Protein AF-A0A2N9MCG5-F1 (afdb_monomer)

Radius of gyration: 21.01 Å; Cα contacts (8 Å, |Δi|>4): 24; chains: 1; bounding box: 59×37×31 Å

Mean predicted aligned error: 11.19 Å

pLDDT: mean 84.65, std 13.49, range [58.88, 97.69]

Structure (mmCIF, N/CA/C/O backbone):
data_AF-A0A2N9MCG5-F1
#
_entry.id   AF-A0A2N9MCG5-F1
#
loop_
_atom_site.group_PDB
_atom_site.id
_atom_site.type_symbol
_atom_site.label_atom_id
_atom_site.label_alt_id
_atom_site.label_comp_id
_atom_site.label_asym_id
_atom_site.label_entity_id
_atom_site.label_seq_id
_atom_site.pdbx_PDB_ins_code
_atom_site.Cartn_x
_atom_site.Cartn_y
_atom_site.Cartn_z
_atom_site.occupancy
_atom_site.B_iso_or_equiv
_atom_site.auth_seq_id
_atom_site.auth_comp_id
_atom_site.auth_asym_id
_atom_site.auth_atom_id
_atom_site.pdbx_PDB_model_num
ATOM 1 N N . MET A 1 1 ? 45.599 -20.676 12.410 1.00 63.38 1 MET A N 1
ATOM 2 C CA . MET A 1 1 ? 44.264 -21.283 12.170 1.00 63.38 1 MET A CA 1
ATOM 3 C C . MET A 1 1 ? 43.093 -20.451 12.718 1.00 63.38 1 MET A C 1
ATOM 5 O O . MET A 1 1 ? 42.070 -20.403 12.054 1.00 63.38 1 MET A O 1
ATOM 9 N N . ARG A 1 2 ? 43.229 -19.728 13.846 1.00 66.69 2 ARG A N 1
ATOM 10 C CA . ARG A 1 2 ? 42.153 -18.880 14.420 1.00 66.69 2 ARG A CA 1
ATOM 11 C C . ARG A 1 2 ? 41.732 -17.674 13.557 1.00 66.69 2 ARG A C 1
ATOM 13 O O . ARG A 1 2 ? 40.558 -17.334 13.520 1.00 66.69 2 ARG A O 1
ATOM 20 N N . GLY A 1 3 ? 42.663 -17.069 12.812 1.00 70.75 3 GLY A N 1
ATOM 21 C CA . GLY A 1 3 ? 42.357 -15.943 11.911 1.00 70.75 3 GLY A CA 1
ATOM 22 C C . GLY A 1 3 ? 41.460 -16.318 10.724 1.00 70.75 3 GLY A C 1
ATOM 23 O O . GLY A 1 3 ? 40.628 -15.521 10.309 1.00 70.75 3 GLY A O 1
ATOM 24 N N . LEU A 1 4 ? 41.562 -17.561 10.237 1.00 73.88 4 LEU A N 1
ATOM 25 C CA . LEU A 1 4 ? 40.695 -18.067 9.171 1.00 73.88 4 LEU A CA 1
ATOM 26 C C . LEU A 1 4 ? 39.258 -18.281 9.674 1.00 73.88 4 LEU A C 1
ATOM 28 O O . LEU A 1 4 ? 38.310 -17.983 8.960 1.00 73.88 4 LEU A O 1
ATOM 32 N N . GLN A 1 5 ? 39.090 -18.727 10.924 1.00 68.75 5 GLN A N 1
ATOM 33 C CA . GLN A 1 5 ? 37.768 -18.892 11.541 1.00 68.75 5 GLN A CA 1
ATOM 34 C C . GLN A 1 5 ? 37.059 -17.548 11.758 1.00 68.75 5 GLN A C 1
ATOM 36 O O . GLN A 1 5 ? 35.857 -17.459 11.533 1.00 68.75 5 GLN A O 1
ATOM 41 N N . LEU A 1 6 ? 37.793 -16.496 12.138 1.00 77.31 6 LEU A N 1
ATOM 42 C CA . LEU A 1 6 ? 37.230 -15.149 12.298 1.00 77.31 6 LEU A CA 1
ATOM 43 C C . LEU A 1 6 ? 36.829 -14.523 10.954 1.00 77.31 6 LEU A C 1
ATOM 45 O O . LEU A 1 6 ? 35.778 -13.894 10.869 1.00 77.31 6 LEU A O 1
ATOM 49 N N . LEU A 1 7 ? 37.612 -14.753 9.895 1.00 79.31 7 LEU A N 1
ATOM 50 C CA . LEU A 1 7 ? 37.246 -14.344 8.535 1.00 79.31 7 LEU A CA 1
ATOM 51 C C . LEU A 1 7 ? 35.988 -15.064 8.034 1.00 79.31 7 LEU A C 1
ATOM 53 O O . LEU A 1 7 ? 35.109 -14.428 7.457 1.00 79.31 7 LEU A O 1
ATOM 57 N N . LEU A 1 8 ? 35.871 -16.369 8.294 1.00 79.00 8 LEU A N 1
ATOM 58 C CA . LEU A 1 8 ? 34.690 -17.147 7.916 1.00 79.00 8 LEU A CA 1
ATOM 59 C C . LEU A 1 8 ? 33.441 -16.713 8.697 1.00 79.00 8 LEU A C 1
ATOM 61 O O . LEU A 1 8 ? 32.388 -16.542 8.089 1.00 79.00 8 LEU A O 1
ATOM 65 N N . LEU A 1 9 ? 33.546 -16.457 10.008 1.00 78.44 9 LEU A N 1
ATOM 66 C CA . LEU A 1 9 ? 32.424 -15.917 10.789 1.00 78.44 9 LEU A CA 1
ATOM 67 C C . LEU A 1 9 ? 32.002 -14.521 10.310 1.00 78.44 9 LEU A C 1
ATOM 69 O O . LEU A 1 9 ? 30.807 -14.252 10.195 1.00 78.44 9 LEU A O 1
ATOM 73 N N . GLY A 1 10 ? 32.965 -13.648 10.002 1.00 77.12 10 GLY A N 1
ATOM 74 C CA . GLY A 1 10 ? 32.683 -12.318 9.462 1.00 77.12 10 GLY A CA 1
ATOM 75 C C . GLY A 1 10 ? 31.959 -12.377 8.116 1.00 77.12 10 GLY A C 1
ATOM 76 O O . GLY A 1 10 ? 30.970 -11.676 7.917 1.00 77.12 10 GLY A O 1
ATOM 77 N N . ALA A 1 11 ? 32.388 -13.269 7.220 1.00 72.19 11 ALA A N 1
ATOM 78 C CA . ALA A 1 11 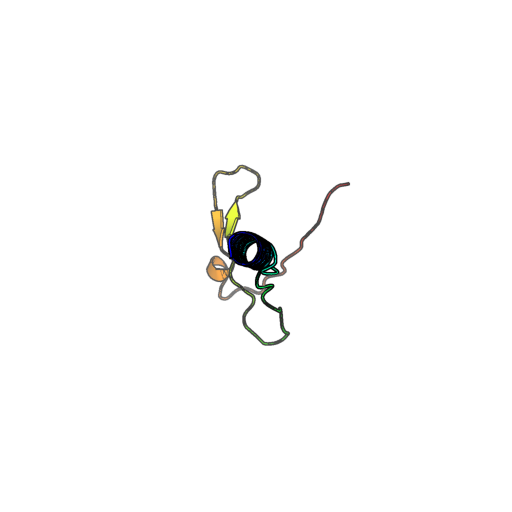? 31.735 -13.474 5.930 1.00 72.19 11 ALA A CA 1
ATOM 79 C C . ALA A 1 11 ? 30.295 -14.006 6.076 1.00 72.19 11 ALA A C 1
ATOM 81 O O . ALA A 1 11 ? 29.397 -13.532 5.384 1.00 72.19 11 ALA A O 1
ATOM 82 N N . VAL A 1 12 ? 30.045 -14.933 7.009 1.00 72.94 12 VAL A N 1
ATOM 83 C CA . VAL A 1 12 ? 28.696 -15.471 7.273 1.00 72.94 12 VAL A CA 1
ATOM 84 C C . VAL A 1 12 ? 27.749 -14.392 7.819 1.00 72.94 12 VAL A C 1
ATOM 86 O O . VAL A 1 12 ? 26.603 -14.308 7.378 1.00 72.94 12 VAL A O 1
ATOM 89 N N . LEU A 1 13 ? 28.223 -13.519 8.715 1.00 66.06 13 LEU A N 1
ATOM 90 C CA . LEU A 1 13 ? 27.425 -12.407 9.256 1.00 66.06 13 LEU A CA 1
ATOM 91 C C . LEU A 1 13 ? 27.061 -11.355 8.195 1.00 66.06 13 LEU A C 1
ATOM 93 O O . LEU A 1 13 ? 25.975 -10.773 8.252 1.00 66.06 13 LEU A O 1
ATOM 97 N N . ILE A 1 14 ? 27.936 -11.133 7.210 1.00 66.94 14 ILE A N 1
ATOM 98 C CA . ILE A 1 14 ? 27.658 -10.246 6.071 1.00 66.94 14 ILE A CA 1
ATOM 99 C C . ILE A 1 14 ? 26.587 -10.861 5.162 1.00 66.94 14 ILE A C 1
ATOM 101 O O . ILE A 1 14 ? 25.637 -10.177 4.793 1.00 66.94 14 ILE A O 1
ATOM 105 N N . VAL A 1 15 ? 26.674 -12.159 4.853 1.00 62.34 15 VAL A N 1
ATOM 106 C CA . VAL A 1 15 ? 25.684 -12.842 3.997 1.00 62.34 15 VAL A CA 1
ATOM 107 C C . VAL A 1 15 ? 24.276 -12.822 4.613 1.00 62.34 15 VAL A C 1
ATOM 109 O O . VAL A 1 15 ? 23.301 -12.657 3.882 1.00 62.34 15 VAL A O 1
ATOM 112 N N . MET A 1 16 ? 24.147 -12.905 5.944 1.00 61.06 16 MET A N 1
ATOM 113 C CA . MET A 1 16 ? 22.842 -12.819 6.623 1.00 61.06 16 MET A CA 1
ATOM 114 C C . MET A 1 16 ? 22.199 -11.422 6.577 1.00 61.06 16 MET A C 1
ATOM 116 O O . MET A 1 16 ? 20.977 -11.327 6.608 1.00 61.06 16 MET A O 1
ATOM 120 N N . ASN A 1 17 ? 22.984 -10.342 6.484 1.00 60.12 17 ASN A N 1
ATOM 121 C CA . ASN A 1 17 ? 22.462 -8.966 6.431 1.00 60.12 17 ASN A CA 1
ATOM 122 C C . ASN A 1 17 ? 22.251 -8.439 5.000 1.00 60.12 17 ASN A C 1
ATOM 124 O O . ASN A 1 17 ? 21.642 -7.389 4.817 1.00 60.12 17 ASN A O 1
ATOM 128 N N . VAL A 1 18 ? 22.748 -9.149 3.981 1.00 60.12 18 VAL A N 1
ATOM 129 C CA . VAL A 1 18 ? 22.705 -8.735 2.566 1.00 60.12 18 VAL A CA 1
ATOM 130 C C . VAL A 1 18 ? 21.845 -9.703 1.753 1.00 60.12 18 VAL A C 1
ATOM 132 O O . VAL A 1 18 ? 22.171 -10.076 0.630 1.00 60.12 18 VAL A O 1
ATOM 135 N N . THR A 1 19 ? 20.711 -10.133 2.303 1.00 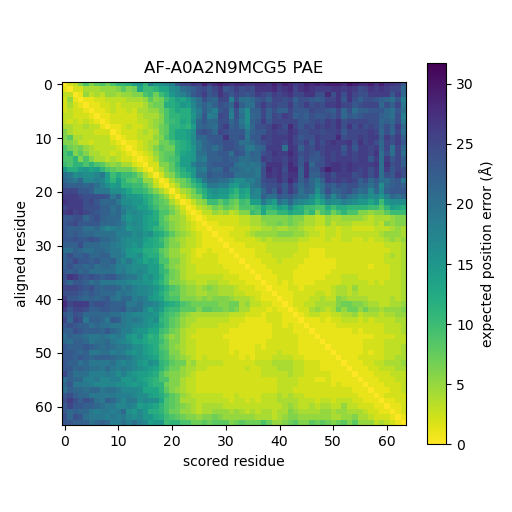58.88 19 THR A N 1
ATOM 136 C CA . THR A 1 19 ? 19.619 -10.592 1.441 1.00 58.88 19 THR A CA 1
ATOM 137 C C . THR A 1 19 ? 18.780 -9.360 1.122 1.00 58.88 19 THR A C 1
ATOM 139 O O . THR A 1 19 ? 18.026 -8.918 1.989 1.00 58.88 19 THR A O 1
ATOM 142 N N . PRO A 1 20 ? 18.914 -8.739 -0.069 1.00 61.47 20 PRO A N 1
ATOM 143 C CA . PRO A 1 20 ? 17.935 -7.745 -0.480 1.00 61.47 20 PRO A CA 1
ATOM 144 C C . PRO A 1 20 ? 16.565 -8.412 -0.369 1.00 61.47 20 PRO A C 1
ATOM 146 O O . PRO A 1 20 ? 16.372 -9.512 -0.894 1.00 61.47 20 PRO A O 1
ATOM 149 N N . GLY A 1 21 ? 15.651 -7.792 0.385 1.00 60.88 21 GLY A N 1
ATOM 150 C CA . GLY A 1 21 ? 14.292 -8.299 0.533 1.00 60.88 21 GLY A CA 1
ATOM 151 C C . GLY A 1 21 ? 13.752 -8.642 -0.850 1.00 60.88 21 GLY A C 1
ATOM 152 O O . GLY A 1 21 ? 13.951 -7.870 -1.789 1.00 60.88 21 GLY A O 1
ATOM 153 N N . ASN A 1 22 ? 13.168 -9.832 -0.994 1.00 63.22 22 ASN A N 1
ATOM 154 C CA . ASN A 1 22 ? 12.694 -10.344 -2.274 1.00 63.22 22 ASN A CA 1
ATOM 155 C C . ASN A 1 22 ? 11.561 -9.436 -2.778 1.00 63.22 22 ASN A C 1
ATOM 157 O O . ASN A 1 22 ? 10.391 -9.645 -2.465 1.00 63.22 22 ASN A O 1
ATOM 161 N N . ALA A 1 23 ? 11.929 -8.359 -3.472 1.00 67.06 23 ALA A N 1
ATOM 162 C CA . ALA A 1 23 ? 11.000 -7.382 -3.996 1.00 67.06 23 ALA A CA 1
ATOM 163 C C . ALA A 1 23 ? 10.239 -8.056 -5.133 1.00 67.06 23 ALA A C 1
ATOM 165 O O . ALA A 1 23 ? 10.754 -8.217 -6.244 1.00 67.06 23 ALA A O 1
ATOM 166 N N . GLN A 1 24 ? 9.018 -8.494 -4.834 1.00 73.69 24 GLN A N 1
ATOM 167 C CA . GLN A 1 24 ? 8.146 -9.083 -5.831 1.00 73.69 24 GLN A CA 1
ATOM 168 C C . GLN A 1 24 ? 7.873 -8.039 -6.917 1.00 73.69 24 GLN A C 1
ATOM 170 O O . GLN A 1 24 ? 7.304 -6.977 -6.662 1.00 73.69 24 GLN A O 1
ATOM 175 N N . LYS A 1 25 ? 8.314 -8.335 -8.142 1.00 81.62 25 LYS A N 1
ATOM 176 C CA . LYS A 1 25 ? 8.097 -7.457 -9.292 1.00 81.62 25 LYS A CA 1
ATOM 177 C C . LYS A 1 25 ? 6.613 -7.459 -9.650 1.00 81.62 25 LYS A C 1
ATOM 179 O O . LYS A 1 25 ? 6.031 -8.519 -9.855 1.00 81.62 25 LYS A O 1
ATOM 184 N N . VAL A 1 26 ? 6.021 -6.273 -9.755 1.00 90.06 26 VAL A N 1
ATOM 185 C CA . VAL A 1 26 ? 4.660 -6.094 -10.278 1.00 90.06 26 VAL A CA 1
ATOM 186 C C . VAL A 1 26 ? 4.732 -6.014 -11.798 1.00 90.06 26 VAL A C 1
ATOM 188 O O . VAL A 1 26 ? 5.537 -5.255 -12.342 1.00 90.06 26 VAL A O 1
ATOM 191 N N . LYS A 1 27 ? 3.893 -6.786 -12.491 1.00 92.44 27 LYS A N 1
ATOM 192 C CA . LYS A 1 27 ? 3.859 -6.838 -13.953 1.00 92.44 27 LYS A CA 1
ATOM 193 C C . LYS A 1 27 ? 2.430 -6.735 -14.477 1.00 92.44 27 LYS A C 1
ATOM 195 O O . LYS A 1 27 ? 1.509 -7.344 -13.943 1.00 92.44 27 LYS A O 1
ATOM 200 N N . VAL A 1 28 ? 2.255 -5.955 -15.542 1.00 94.12 28 VAL A N 1
ATOM 201 C CA . VAL A 1 28 ? 0.953 -5.764 -16.196 1.00 94.12 28 VAL A CA 1
ATOM 202 C C . VAL A 1 28 ? 0.434 -7.098 -16.736 1.00 94.12 28 VAL A C 1
ATOM 204 O O . VAL A 1 28 ? 1.174 -7.844 -17.374 1.00 94.12 28 VAL A O 1
ATOM 207 N N . GLY A 1 29 ? -0.847 -7.377 -16.483 1.00 93.81 29 GLY A N 1
ATOM 208 C CA . GLY A 1 29 ? -1.524 -8.609 -16.895 1.00 93.81 29 GLY A CA 1
ATOM 209 C C . GLY A 1 29 ? -1.339 -9.787 -15.934 1.00 93.81 29 GLY A C 1
ATOM 210 O O . GLY A 1 29 ? -2.101 -10.746 -16.015 1.00 93.81 29 GLY A O 1
ATOM 211 N N . GLU A 1 30 ? -0.385 -9.713 -15.002 1.00 94.62 30 GLU A N 1
ATOM 212 C CA . GLU A 1 30 ? -0.254 -10.689 -13.919 1.00 94.62 30 GLU A CA 1
ATOM 213 C C . GLU A 1 30 ? -1.140 -10.294 -12.725 1.00 94.62 30 GLU A C 1
ATOM 215 O O . GLU A 1 30 ? -1.435 -9.107 -12.537 1.00 94.62 30 GLU A O 1
ATOM 220 N N . PRO A 1 31 ? -1.589 -11.263 -11.906 1.00 92.56 31 PRO A N 1
ATOM 221 C CA . PRO A 1 31 ? -2.302 -10.956 -10.675 1.00 92.56 31 PRO A CA 1
ATOM 222 C C . PRO A 1 31 ? -1.481 -10.018 -9.785 1.00 92.56 31 PRO A C 1
ATOM 224 O O . PRO A 1 31 ? -0.304 -10.271 -9.523 1.00 92.56 31 PRO A O 1
ATOM 227 N N . ALA A 1 32 ? -2.111 -8.947 -9.300 1.00 93.94 32 ALA A N 1
ATOM 228 C CA . ALA A 1 32 ? -1.482 -8.064 -8.327 1.00 93.94 32 ALA A CA 1
ATOM 229 C C . ALA A 1 32 ? -1.115 -8.859 -7.054 1.00 93.94 32 ALA A C 1
ATOM 231 O O . ALA A 1 32 ? -1.925 -9.685 -6.616 1.00 93.94 32 ALA A O 1
ATOM 232 N N . PRO A 1 33 ? 0.075 -8.631 -6.460 1.00 93.25 33 PRO A N 1
ATOM 233 C CA . PRO A 1 33 ? 0.458 -9.274 -5.211 1.00 93.25 33 PRO A CA 1
ATOM 234 C C . PRO A 1 33 ? -0.572 -8.995 -4.126 1.00 93.25 33 PRO A C 1
ATOM 236 O O . PRO A 1 33 ? -1.047 -7.869 -3.978 1.00 93.25 33 PRO A O 1
ATOM 239 N N . ASP A 1 34 ? -0.918 -10.030 -3.374 1.00 95.50 34 ASP A N 1
ATOM 240 C CA . ASP A 1 34 ? -1.884 -9.891 -2.300 1.00 95.50 34 ASP A CA 1
ATOM 241 C C . ASP A 1 34 ? -1.237 -9.224 -1.085 1.00 95.50 34 ASP A C 1
ATOM 243 O O . ASP A 1 34 ? -0.084 -9.503 -0.748 1.00 95.50 34 ASP A O 1
ATOM 247 N N . PHE A 1 35 ? -1.982 -8.347 -0.425 1.00 94.25 35 PHE A N 1
ATOM 248 C CA . PHE A 1 35 ? -1.517 -7.629 0.753 1.00 94.25 35 PHE A CA 1
ATOM 249 C C . PHE A 1 35 ? -2.684 -7.317 1.683 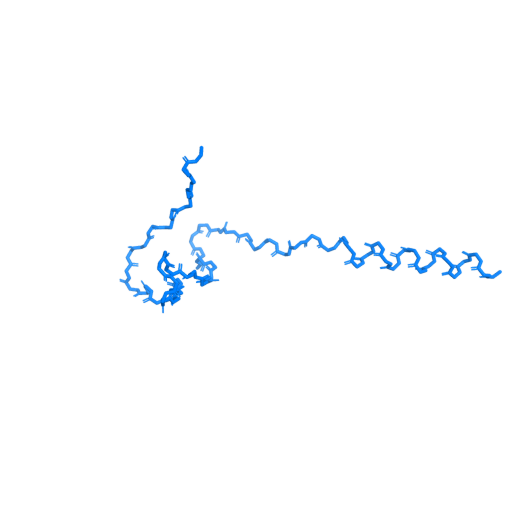1.00 94.25 35 PHE A C 1
ATOM 251 O O . PHE A 1 35 ? -3.842 -7.271 1.261 1.00 94.25 35 PHE A O 1
ATOM 258 N N . THR A 1 36 ? -2.362 -7.088 2.955 1.00 96.94 36 THR A N 1
ATOM 259 C CA . THR A 1 36 ? -3.318 -6.692 3.990 1.00 96.94 36 THR A CA 1
ATOM 260 C C . THR A 1 36 ? -2.978 -5.313 4.531 1.00 96.94 36 THR A C 1
ATOM 262 O O . THR A 1 36 ? -1.810 -5.047 4.818 1.00 96.94 36 THR A O 1
ATOM 265 N N . VAL A 1 37 ? -3.981 -4.457 4.716 1.00 95.56 37 VAL A N 1
ATOM 266 C CA . VAL A 1 37 ? -3.812 -3.115 5.290 1.00 95.56 37 VAL A CA 1
ATOM 267 C C . VAL A 1 37 ? -4.879 -2.882 6.355 1.00 95.56 37 VAL A C 1
ATOM 269 O O . VAL A 1 37 ? -6.057 -3.148 6.095 1.00 95.56 37 VAL A O 1
ATOM 272 N N . PRO A 1 38 ? -4.509 -2.382 7.544 1.00 96.31 38 PRO A N 1
ATOM 273 C CA . PRO A 1 38 ? -5.497 -1.928 8.507 1.00 96.31 38 PRO A CA 1
ATOM 274 C C . PRO A 1 38 ? -6.256 -0.712 7.963 1.00 96.31 38 PRO A C 1
ATOM 276 O O . PRO A 1 38 ? -5.702 0.144 7.271 1.00 96.31 38 PRO A O 1
ATOM 279 N N . SER A 1 39 ? -7.533 -0.614 8.305 1.00 94.75 39 SER A N 1
ATOM 280 C CA . SER A 1 39 ? -8.310 0.607 8.140 1.00 94.75 39 SER A CA 1
ATOM 2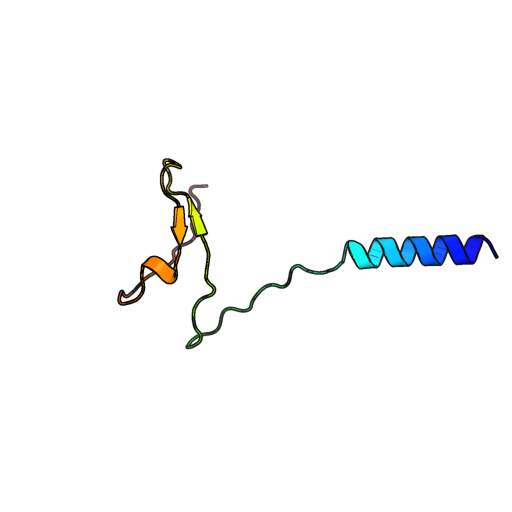81 C C . SER A 1 39 ? -7.685 1.751 8.942 1.00 94.75 39 SER A C 1
ATOM 283 O O . SER A 1 39 ? -6.961 1.532 9.913 1.00 94.75 39 SER A O 1
ATOM 285 N N . LEU A 1 40 ? -8.009 2.992 8.570 1.00 91.38 40 LEU A N 1
ATOM 286 C CA . LEU A 1 40 ? -7.504 4.180 9.271 1.00 91.38 40 LEU A CA 1
ATOM 287 C C . LEU A 1 40 ? -7.903 4.216 10.755 1.00 91.38 40 LEU A C 1
ATOM 289 O O . LEU A 1 40 ? -7.191 4.797 11.565 1.00 91.38 40 LEU A O 1
ATOM 293 N N . ASP A 1 41 ? -9.023 3.585 11.117 1.00 95.06 41 ASP A N 1
ATOM 294 C CA . ASP A 1 41 ? -9.475 3.448 12.505 1.00 95.06 41 ASP A CA 1
ATOM 295 C C . ASP A 1 41 ? -8.922 2.197 13.219 1.00 95.06 41 ASP A C 1
ATOM 297 O O . ASP A 1 41 ? -9.226 1.975 14.390 1.00 95.06 41 ASP A O 1
ATOM 301 N N . GLY A 1 42 ? -8.141 1.363 12.523 1.00 94.44 42 GLY A N 1
ATOM 302 C CA .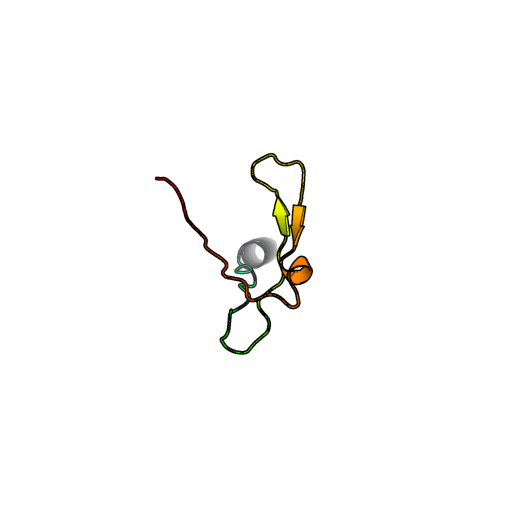 GLY A 1 42 ? -7.517 0.145 13.042 1.00 94.44 42 GLY A CA 1
ATOM 303 C C . GLY A 1 42 ? -8.473 -1.010 13.360 1.00 94.44 42 GLY A C 1
ATOM 304 O O . GLY A 1 42 ? -8.019 -2.053 13.824 1.00 94.44 42 GLY A O 1
ATOM 305 N N . LYS A 1 43 ? -9.784 -0.861 13.132 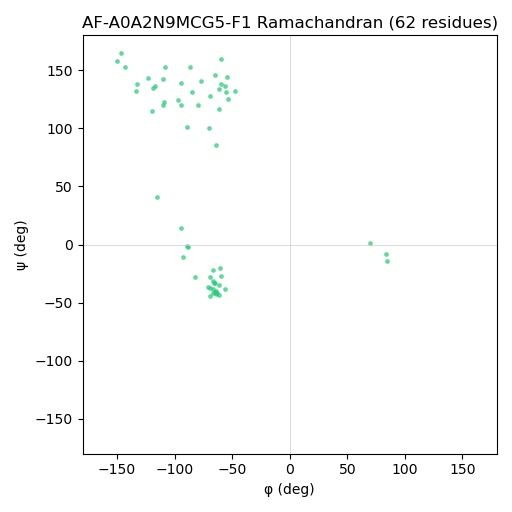1.00 96.12 43 LYS A N 1
ATOM 306 C CA . LYS A 1 43 ? -10.786 -1.869 13.525 1.00 96.12 43 LYS A CA 1
ATOM 307 C C . LYS A 1 43 ? -10.913 -3.016 12.536 1.00 96.12 43 LYS A C 1
ATOM 309 O O . LYS A 1 43 ? -11.314 -4.112 12.915 1.00 96.12 43 LYS A O 1
ATOM 314 N N . THR A 1 44 ? -10.616 -2.752 11.269 1.00 96.25 44 THR A N 1
ATOM 315 C CA . THR A 1 44 ? -10.754 -3.719 10.182 1.00 96.25 44 THR A CA 1
ATOM 316 C C . THR A 1 44 ? -9.415 -3.880 9.494 1.00 96.25 44 THR A C 1
ATOM 318 O O . THR A 1 44 ? -8.669 -2.922 9.333 1.00 96.25 44 THR A O 1
ATOM 321 N N . THR A 1 45 ? -9.099 -5.095 9.068 1.00 97.19 45 THR A N 1
ATOM 322 C CA . THR A 1 45 ? -7.991 -5.338 8.146 1.00 97.19 45 THR A CA 1
ATOM 323 C C . THR A 1 45 ? -8.586 -5.727 6.809 1.00 97.19 45 THR A C 1
ATOM 325 O O . THR A 1 45 ? -9.353 -6.681 6.740 1.00 97.19 45 THR A O 1
ATOM 328 N N . TYR A 1 46 ? -8.245 -4.981 5.765 1.00 96.31 46 TYR A N 1
ATOM 329 C CA . TYR A 1 46 ? -8.645 -5.290 4.400 1.00 96.31 46 TYR A CA 1
ATOM 330 C C . TYR A 1 46 ? -7.552 -6.091 3.720 1.00 96.31 46 TYR A C 1
ATOM 332 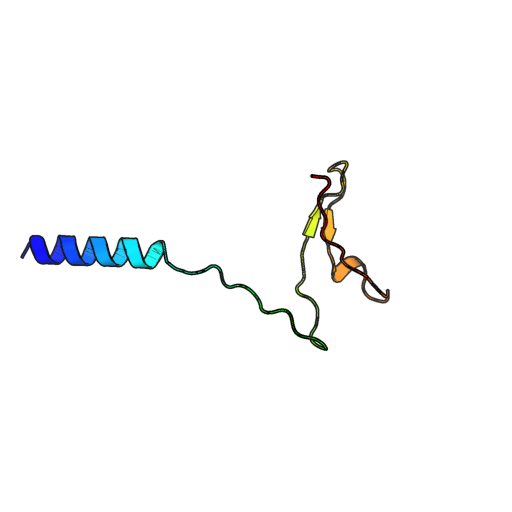O O . TYR A 1 46 ? -6.374 -5.758 3.859 1.00 96.31 46 TYR A O 1
ATOM 340 N N . ARG A 1 47 ? -7.932 -7.100 2.941 1.00 97.56 47 ARG A N 1
ATOM 341 C CA . ARG A 1 47 ? -7.034 -7.809 2.036 1.00 97.56 47 ARG A CA 1
ATOM 342 C C . ARG A 1 47 ? -7.397 -7.477 0.593 1.00 97.56 47 ARG A C 1
ATOM 344 O O . ARG A 1 47 ? -8.574 -7.380 0.255 1.00 97.56 47 ARG A O 1
ATOM 351 N N . LEU A 1 48 ? -6.408 -7.329 -0.291 1.00 97.06 48 LEU A N 1
ATOM 352 C CA . LEU A 1 48 ? -6.687 -7.031 -1.703 1.00 97.06 48 LEU A CA 1
ATOM 353 C C . LEU A 1 48 ? -7.609 -8.088 -2.338 1.00 97.06 48 LEU A C 1
ATOM 355 O O . LEU A 1 48 ? -8.506 -7.748 -3.112 1.00 97.06 48 LEU A O 1
ATOM 359 N N . SER A 1 49 ? -7.433 -9.365 -1.985 1.00 97.44 49 SER A N 1
ATOM 360 C CA . SER A 1 49 ? -8.287 -10.451 -2.478 1.00 97.44 49 SER A CA 1
ATOM 361 C C . SER A 1 49 ? -9.769 -10.327 -2.120 1.00 97.44 49 SER A C 1
ATOM 363 O O . SER A 1 49 ? -10.589 -10.946 -2.800 1.00 97.44 49 SER A O 1
ATOM 365 N N . ASP A 1 50 ? -10.123 -9.545 -1.099 1.00 97.69 50 ASP A N 1
ATOM 366 C CA . ASP A 1 50 ? -11.517 -9.356 -0.678 1.00 97.69 50 ASP A CA 1
ATOM 367 C C . ASP A 1 50 ? -12.328 -8.606 -1.747 1.00 97.69 50 ASP A C 1
ATOM 369 O O . ASP A 1 50 ? -13.544 -8.751 -1.835 1.00 97.69 50 ASP A O 1
ATOM 373 N N . PHE A 1 51 ? -11.650 -7.859 -2.625 1.00 96.81 51 PHE A N 1
ATOM 374 C CA . PHE A 1 51 ? -12.260 -7.059 -3.688 1.00 96.81 51 PHE A CA 1
ATOM 375 C C . PHE A 1 51 ? -12.338 -7.777 -5.045 1.00 96.81 51 PHE A C 1
ATOM 377 O O . PHE A 1 51 ? -12.582 -7.143 -6.076 1.00 96.81 51 PHE A O 1
ATOM 384 N N . ARG A 1 52 ? -12.139 -9.100 -5.096 1.00 96.69 52 ARG A N 1
ATOM 385 C CA . ARG A 1 52 ? -12.307 -9.864 -6.346 1.00 96.69 52 ARG A CA 1
ATOM 386 C C . ARG A 1 52 ? -13.694 -9.628 -6.957 1.00 96.69 52 ARG A C 1
ATOM 388 O O . ARG A 1 52 ? -14.684 -9.445 -6.257 1.00 96.69 52 ARG A O 1
ATOM 395 N N . GLY A 1 53 ? -13.751 -9.601 -8.288 1.00 97.00 53 GLY A N 1
ATOM 396 C CA . GLY A 1 53 ? -14.967 -9.260 -9.038 1.00 97.00 53 GLY A CA 1
ATOM 397 C C . GLY A 1 53 ? -15.200 -7.756 -9.226 1.00 97.00 53 GLY A C 1
ATOM 398 O O . GLY A 1 53 ? -16.051 -7.381 -10.027 1.00 97.00 53 GLY A O 1
ATOM 399 N N . HIS A 1 54 ? -14.411 -6.897 -8.574 1.00 97.25 54 HIS A N 1
ATOM 400 C CA . HIS A 1 54 ? -14.478 -5.445 -8.730 1.00 97.25 54 HIS A CA 1
ATOM 401 C C . HIS A 1 54 ? -13.260 -4.912 -9.491 1.00 97.25 54 HIS A C 1
ATOM 403 O O . HIS A 1 54 ? -12.169 -5.484 -9.449 1.00 97.25 54 HIS A O 1
ATOM 409 N N . ARG A 1 55 ? -13.434 -3.781 -10.186 1.00 96.12 55 ARG A N 1
ATOM 410 C CA . ARG A 1 55 ? -12.305 -2.993 -10.699 1.00 96.12 55 ARG A CA 1
ATOM 411 C C . ARG A 1 55 ? -11.748 -2.161 -9.546 1.00 96.12 55 ARG A C 1
ATOM 413 O O . ARG A 1 55 ? -12.476 -1.348 -8.987 1.00 96.12 55 ARG A O 1
ATOM 420 N N . VAL A 1 56 ? -10.480 -2.368 -9.204 1.00 96.12 56 VAL A N 1
ATOM 421 C CA . VAL A 1 56 ? -9.834 -1.751 -8.037 1.00 96.12 56 VAL A CA 1
ATOM 422 C C . VAL A 1 56 ? -8.662 -0.887 -8.489 1.00 96.12 56 VAL A C 1
ATOM 424 O O . VAL A 1 56 ? -7.845 -1.326 -9.297 1.00 96.12 56 VAL A O 1
ATOM 427 N N . LEU A 1 57 ? -8.567 0.324 -7.940 1.00 96.44 57 LEU A N 1
ATOM 428 C CA . LEU A 1 57 ? -7.402 1.196 -8.062 1.00 96.44 57 LEU A CA 1
ATOM 429 C C . LEU A 1 57 ? -6.708 1.276 -6.700 1.00 96.44 57 LEU A C 1
ATOM 431 O O . LEU A 1 57 ? -7.313 1.720 -5.727 1.00 96.44 57 LEU A O 1
ATOM 435 N N . VAL A 1 58 ? -5.445 0.855 -6.632 1.00 94.56 58 VAL A N 1
ATOM 436 C CA . VAL A 1 58 ? -4.620 0.994 -5.425 1.00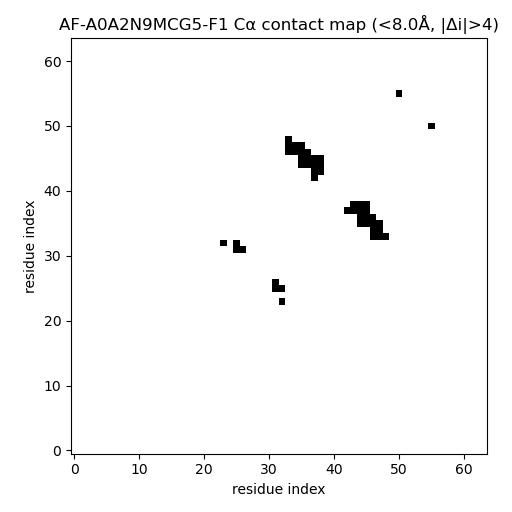 94.56 58 VAL A CA 1
ATOM 437 C C . VAL A 1 58 ? -3.818 2.280 -5.541 1.00 94.56 58 VAL A C 1
ATOM 439 O O . VAL A 1 58 ? -3.030 2.441 -6.472 1.00 94.56 58 VAL A O 1
ATOM 442 N N . PHE A 1 59 ? -4.018 3.190 -4.594 1.00 94.69 59 PHE A N 1
ATOM 443 C CA . PHE A 1 59 ? -3.346 4.481 -4.561 1.00 94.69 59 PHE A CA 1
ATOM 444 C C . PHE A 1 59 ? -2.531 4.607 -3.275 1.00 94.69 59 PHE A C 1
ATOM 446 O O . PHE A 1 59 ? -3.086 4.601 -2.178 1.00 94.69 59 PHE A O 1
ATOM 453 N N . ASN A 1 60 ? -1.208 4.689 -3.417 1.00 92.06 60 ASN A N 1
ATOM 454 C CA . ASN A 1 60 ? -0.296 4.986 -2.318 1.00 92.06 60 ASN A CA 1
ATOM 455 C C . ASN A 1 60 ? 0.025 6.482 -2.357 1.00 92.06 60 ASN A C 1
ATOM 457 O O . ASN A 1 60 ? 0.458 6.992 -3.390 1.00 92.06 60 ASN A O 1
ATOM 461 N N . TRP A 1 61 ? -0.220 7.170 -1.249 1.00 92.56 61 TRP A N 1
ATOM 462 C CA . TRP A 1 61 ? -0.025 8.606 -1.125 1.00 92.56 61 TRP A CA 1
ATOM 463 C C . TRP A 1 61 ? 0.412 8.960 0.289 1.00 92.56 61 TRP A C 1
ATOM 465 O O . TRP A 1 61 ? 0.261 8.169 1.223 1.00 92.56 61 TRP A O 1
ATOM 475 N N . ALA A 1 62 ? 0.925 10.174 0.441 1.00 92.88 62 ALA A N 1
ATOM 476 C CA . ALA A 1 62 ? 1.258 10.739 1.731 1.00 92.88 62 ALA A CA 1
ATOM 477 C C . ALA A 1 62 ? 0.938 12.239 1.749 1.00 92.88 62 ALA A C 1
ATOM 479 O O . ALA A 1 62 ? 0.901 12.876 0.699 1.00 92.88 62 ALA A O 1
ATOM 480 N N . SER A 1 63 ? 0.654 12.782 2.933 1.00 93.25 63 SER A N 1
ATOM 481 C CA . SER A 1 63 ? 0.154 14.153 3.115 1.00 93.25 63 SER A CA 1
ATOM 482 C C . SER A 1 63 ? 1.239 15.221 3.281 1.00 93.25 63 SER A C 1
ATOM 484 O O . SER A 1 63 ? 0.897 16.376 3.526 1.00 93.25 63 SER A O 1
ATOM 486 N N . TRP A 1 64 ? 2.510 14.823 3.276 1.00 83.31 64 TRP A N 1
ATOM 487 C CA . TRP A 1 64 ? 3.655 15.687 3.562 1.00 83.31 64 TRP A CA 1
ATOM 488 C C . TRP A 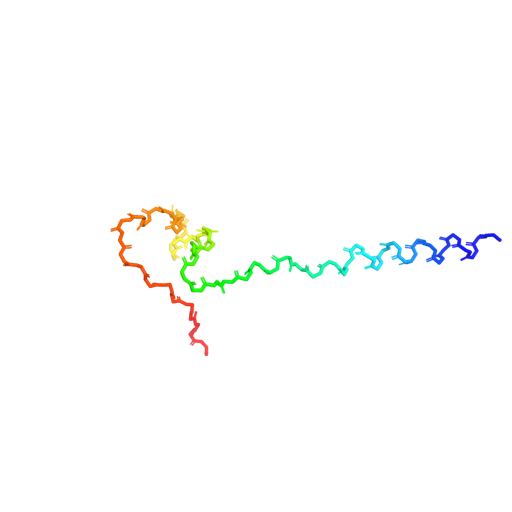1 64 ? 4.217 16.349 2.306 1.00 83.31 64 TRP A C 1
ATOM 490 O O . TRP A 1 64 ? 4.094 15.754 1.213 1.00 83.31 64 TRP A O 1
#

Sequence (64 aa):
MRGLQLLLLGAVLIVMNVTPGNAQKVKVGEPAPDFTVPSLDGKTTYRLSDFRGHRVLVFNWASW

Solvent-accessible surface area (backbone atoms only — not comparable to full-atom values): 4533 Å² total; per-residue (Å²): 116,69,68,60,53,54,52,51,53,53,51,52,57,49,57,73,73,63,61,76,74,86,74,78,81,86,54,92,93,53,85,76,84,78,52,74,46,65,41,97,84,64,82,47,74,48,44,59,72,78,50,68,97,55,94,82,84,87,82,89,84,76,95,122

Foldseek 3Di:
DVVVVVVVVVVVVVVVVPPPPPPDDDDPPDDDDWDWDADPVNPDIDIPVVQPPDDDDDDDDDDD

Secondary structure (DSSP, 8-state):
-HHHHHHHHHHHHHHHH------PPP-TTSPPPP-EEE-TTSS-EEEGGGGTTS----------